Protein AF-Q1PXE7-F1 (afdb_monomer)

Mean predicted aligned error: 3.22 Å

pLDDT: mean 92.63, std 6.7, range [58.38, 97.31]

Radius of gyration: 11.4 Å; Cα contacts (8 Å, |Δi|>4): 83; chains: 1; bounding box: 27×26×25 Å

Solvent-accessible surface area (backbone atoms only — not comparable to full-atom values): 4136 Å² total; per-residue (Å²): 96,70,68,54,60,57,46,42,80,78,50,63,84,77,43,58,71,54,93,90,22,33,41,45,74,44,94,61,64,68,32,33,41,30,24,47,74,56,91,93,41,74,46,76,75,47,79,42,66,63,88,51,61,66,69,58,55,49,55,60,45,59,79,65,59,82,128

Foldseek 3Di:
DVVQVVCCLVCPPVADDDLRFRWDADPPAGWIFTFHDDPNDTGTQDIDHPVDDVVVVSVSVVVSDDD

Secondary structure (DSSP, 8-state):
-HHHHHHHHHHTTTSPEETTEEEEEPSSSSEEEEEEEETTEEEEEEEEETTS-HHHHHHHHHTT---

Structure (mmCIF, N/CA/C/O backbone):
data_AF-Q1PXE7-F1
#
_entry.id   AF-Q1PXE7-F1
#
loop_
_atom_site.group_PDB
_atom_site.id
_atom_site.type_symbol
_atom_site.label_atom_id
_atom_site.label_alt_id
_atom_site.label_comp_id
_atom_site.label_asym_id
_atom_site.label_entity_id
_atom_site.label_seq_id
_atom_site.pdbx_PDB_ins_code
_atom_site.Cartn_x
_atom_site.Cartn_y
_atom_site.Cartn_z
_atom_site.occupancy
_atom_site.B_iso_or_equiv
_atom_site.auth_seq_id
_atom_site.auth_comp_id
_atom_site.auth_asym_id
_atom_site.auth_atom_id
_atom_site.pdbx_PDB_model_num
ATOM 1 N N . MET A 1 1 ? 6.096 7.320 8.573 1.00 73.81 1 MET A N 1
ATOM 2 C CA . MET A 1 1 ? 6.024 5.863 8.352 1.00 73.81 1 MET A CA 1
ATOM 3 C C . MET A 1 1 ? 5.031 5.208 9.300 1.00 73.81 1 MET A C 1
ATOM 5 O O . MET A 1 1 ? 4.010 4.753 8.812 1.00 73.81 1 MET A O 1
ATOM 9 N N . ILE A 1 2 ? 5.242 5.223 10.626 1.00 87.81 2 ILE A N 1
ATOM 10 C CA . ILE A 1 2 ? 4.227 4.719 11.582 1.00 87.81 2 ILE A CA 1
ATOM 11 C C . ILE A 1 2 ? 2.937 5.547 11.497 1.00 87.81 2 ILE A C 1
ATOM 13 O O . ILE A 1 2 ? 1.873 4.991 11.269 1.00 87.81 2 ILE A O 1
ATOM 17 N N . SER A 1 3 ? 3.051 6.878 11.525 1.00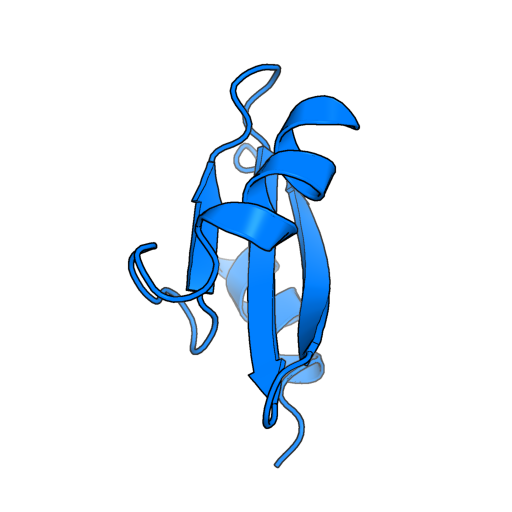 92.25 3 SER A N 1
ATOM 18 C CA . SER A 1 3 ? 1.908 7.790 11.378 1.00 92.25 3 SER A CA 1
ATOM 19 C C . SER A 1 3 ? 1.132 7.607 10.066 1.00 92.25 3 SER A C 1
ATOM 21 O O . SER A 1 3 ? -0.076 7.812 10.024 1.00 92.25 3 SER A O 1
ATOM 23 N N . ASP A 1 4 ? 1.816 7.229 8.979 1.00 91.62 4 ASP A N 1
ATOM 24 C CA . ASP A 1 4 ? 1.159 6.954 7.697 1.00 91.62 4 ASP A CA 1
ATOM 25 C C . ASP A 1 4 ? 0.329 5.666 7.798 1.00 91.62 4 ASP A C 1
ATOM 27 O O . ASP A 1 4 ? -0.823 5.650 7.375 1.00 91.62 4 ASP A O 1
ATOM 31 N N . LEU A 1 5 ? 0.865 4.621 8.439 1.00 92.00 5 LEU A N 1
ATOM 32 C CA . LEU A 1 5 ? 0.138 3.377 8.697 1.00 92.00 5 LEU A CA 1
ATOM 33 C C . LEU A 1 5 ? -1.060 3.590 9.634 1.00 92.00 5 LEU A C 1
ATOM 35 O O . LEU A 1 5 ? -2.137 3.061 9.382 1.00 92.00 5 LEU A O 1
ATOM 39 N N . GLU A 1 6 ? -0.906 4.392 10.686 1.00 93.56 6 GLU A N 1
ATOM 40 C CA . GLU A 1 6 ? -2.015 4.729 11.584 1.00 93.56 6 GLU A CA 1
ATOM 41 C C . GLU A 1 6 ? -3.115 5.509 10.867 1.00 93.56 6 GLU A C 1
ATOM 43 O O . GLU A 1 6 ? -4.294 5.242 11.083 1.00 93.56 6 GLU A O 1
ATOM 48 N N . SER A 1 7 ? -2.747 6.409 9.950 1.00 93.62 7 SER A N 1
ATOM 49 C CA . SER A 1 7 ? -3.722 7.168 9.165 1.00 93.62 7 SER A CA 1
ATOM 50 C C . SER A 1 7 ? -4.585 6.284 8.257 1.00 93.62 7 SER A C 1
AT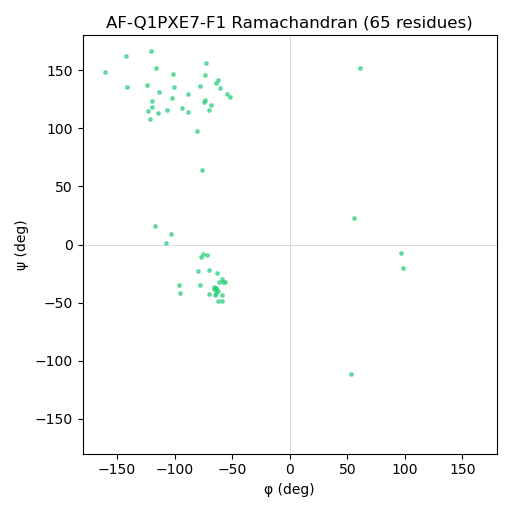OM 52 O O . SER A 1 7 ? -5.724 6.643 7.968 1.00 93.62 7 SER A O 1
ATOM 54 N N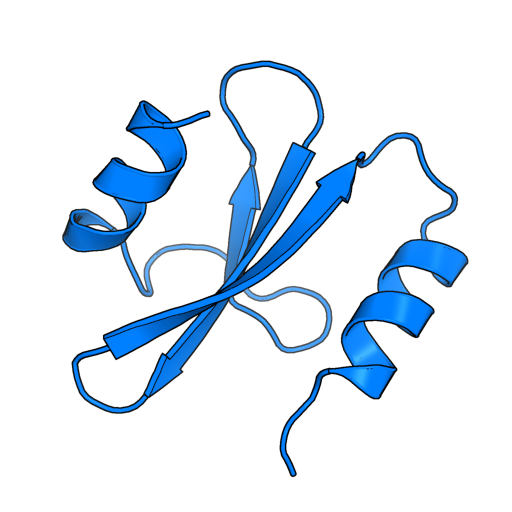 . ILE A 1 8 ? -4.105 5.095 7.866 1.00 94.31 8 ILE A N 1
ATOM 55 C CA . ILE A 1 8 ? -4.911 4.136 7.097 1.00 94.31 8 ILE A CA 1
ATOM 56 C C . ILE A 1 8 ? -6.144 3.703 7.895 1.00 94.31 8 ILE A C 1
ATOM 58 O O . ILE A 1 8 ? -7.196 3.524 7.295 1.00 94.31 8 ILE A O 1
ATOM 62 N N . LYS A 1 9 ? -6.073 3.624 9.232 1.00 92.75 9 LYS A N 1
ATOM 63 C CA . LYS A 1 9 ? -7.244 3.296 10.066 1.00 92.75 9 LYS A CA 1
ATOM 64 C C . LYS A 1 9 ? -8.393 4.296 9.888 1.00 92.75 9 LYS A C 1
ATOM 66 O O . LYS A 1 9 ? -9.545 3.917 10.035 1.00 92.75 9 LYS A O 1
ATOM 71 N N . LEU A 1 10 ? -8.076 5.554 9.574 1.00 93.44 10 LEU A N 1
ATOM 72 C CA . LEU A 1 10 ? -9.051 6.635 9.405 1.00 93.44 10 LEU A CA 1
ATOM 73 C C . LEU A 1 10 ? -9.448 6.850 7.939 1.00 93.44 10 LEU A C 1
ATOM 75 O O . LEU A 1 10 ? -10.587 7.199 7.655 1.00 93.44 10 LEU A O 1
ATOM 79 N N . TYR A 1 11 ? -8.508 6.663 7.008 1.00 93.62 11 TYR A N 1
ATOM 80 C CA . TYR A 1 11 ? -8.660 7.054 5.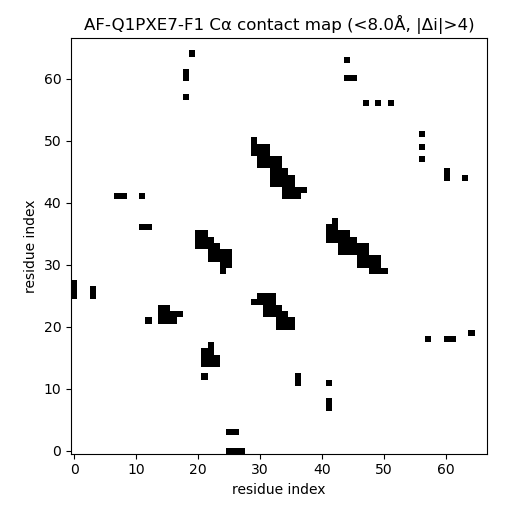600 1.00 93.62 11 TYR A CA 1
ATOM 81 C C . TYR A 1 11 ? -8.618 5.869 4.620 1.00 93.62 11 TYR A C 1
ATOM 83 O O . TYR A 1 11 ? -8.403 6.055 3.412 1.00 93.62 11 TYR A O 1
ATOM 91 N N . ALA A 1 12 ? -8.777 4.637 5.113 1.00 95.12 12 ALA A N 1
ATOM 92 C CA . ALA A 1 12 ? -8.901 3.459 4.264 1.00 95.12 12 ALA A CA 1
ATOM 93 C C . ALA A 1 12 ? -10.042 3.655 3.254 1.00 95.12 12 ALA A C 1
ATOM 95 O O . ALA A 1 12 ? -11.151 4.039 3.606 1.00 95.12 12 ALA A O 1
ATOM 96 N N . GLY A 1 13 ? -9.758 3.412 1.976 1.00 94.31 13 GLY A N 1
ATOM 97 C CA . GLY A 1 13 ? -10.771 3.412 0.912 1.00 94.31 13 GLY A CA 1
ATOM 98 C C . GLY A 1 13 ? -10.848 4.705 0.111 1.00 94.31 13 GLY A C 1
ATOM 99 O O . GLY A 1 13 ? -11.282 4.677 -1.036 1.00 94.31 13 GLY A O 1
ATOM 100 N N . VAL A 1 14 ? -10.338 5.812 0.653 1.00 95.94 14 VAL A N 1
ATOM 101 C CA . VAL A 1 14 ? -10.311 7.117 -0.036 1.00 95.94 14 VAL A CA 1
ATOM 102 C C . VAL A 1 14 ? -9.162 7.207 -1.051 1.00 95.94 14 VAL A C 1
ATOM 104 O O . VAL A 1 14 ? -9.187 7.989 -1.998 1.00 95.94 14 VAL A O 1
ATOM 107 N N . HIS A 1 15 ? -8.126 6.391 -0.873 1.00 95.88 15 HIS A N 1
ATOM 108 C CA . HIS A 1 15 ? -6.921 6.438 -1.693 1.00 95.88 15 HIS A CA 1
ATOM 109 C C . HIS A 1 15 ? -7.146 5.862 -3.104 1.00 95.88 15 HIS A C 1
ATOM 111 O O . HIS A 1 15 ? -7.857 4.884 -3.292 1.00 95.88 15 HIS A O 1
ATOM 117 N N . SER A 1 16 ? -6.486 6.407 -4.130 1.00 96.50 16 SER A N 1
ATOM 118 C CA . SER A 1 16 ? -6.607 5.865 -5.495 1.00 96.50 16 SER A CA 1
ATOM 119 C C . SER A 1 16 ? -6.087 4.423 -5.586 1.00 96.50 16 SER A C 1
ATOM 121 O O . SER A 1 16 ? -5.039 4.105 -5.007 1.00 96.50 16 SER A O 1
ATOM 123 N N . LYS A 1 17 ? -6.754 3.566 -6.366 1.00 95.88 17 LYS A N 1
ATOM 124 C CA . LYS A 1 17 ? -6.244 2.220 -6.653 1.00 95.88 17 LYS A CA 1
ATOM 125 C C . LYS A 1 17 ? -5.135 2.256 -7.708 1.00 95.88 17 LYS A C 1
ATOM 127 O O . LYS A 1 17 ? -5.255 2.917 -8.736 1.00 95.88 17 LYS A O 1
ATOM 132 N N . ARG A 1 18 ? -4.058 1.496 -7.489 1.00 95.06 18 ARG A N 1
ATOM 133 C CA . ARG A 1 18 ? -2.994 1.242 -8.469 1.00 95.06 18 ARG A CA 1
ATOM 134 C C . ARG A 1 18 ? -2.524 -0.203 -8.386 1.00 95.06 18 ARG A C 1
ATOM 136 O O . ARG A 1 18 ? -2.320 -0.736 -7.303 1.00 95.06 18 ARG A O 1
ATOM 143 N N . PHE A 1 19 ? -2.349 -0.834 -9.547 1.00 94.12 19 PHE A N 1
ATOM 144 C CA . PHE A 1 19 ? -1.983 -2.254 -9.659 1.00 94.12 19 PHE A CA 1
ATOM 145 C C . PHE A 1 19 ? -2.949 -3.217 -8.936 1.00 94.12 19 PHE A C 1
ATOM 147 O O . PHE A 1 19 ? -2.577 -4.344 -8.631 1.00 94.12 19 PHE A O 1
ATOM 154 N N . GLY A 1 20 ? -4.199 -2.797 -8.710 1.00 93.94 20 GLY A N 1
ATOM 155 C CA . GLY A 1 20 ? -5.236 -3.577 -8.021 1.00 93.94 20 GLY A CA 1
ATOM 156 C C . GLY A 1 20 ? -5.400 -3.276 -6.528 1.00 93.94 20 GLY A C 1
ATOM 157 O O . GLY A 1 20 ? -6.375 -3.727 -5.948 1.00 93.94 20 GLY A O 1
ATOM 158 N N . PHE A 1 21 ? -4.521 -2.471 -5.928 1.00 96.75 21 PHE A N 1
ATOM 159 C CA . PHE A 1 21 ? -4.548 -2.154 -4.495 1.00 96.75 21 PHE A CA 1
ATOM 160 C C . PHE A 1 21 ? -4.801 -0.669 -4.264 1.00 96.75 21 PHE A C 1
ATOM 162 O O . PHE A 1 21 ? -4.401 0.152 -5.091 1.00 96.75 21 PHE A O 1
ATOM 169 N N . TYR A 1 22 ? -5.400 -0.301 -3.134 1.00 97.31 22 TYR A N 1
ATOM 170 C CA . TYR A 1 22 ? -5.388 1.084 -2.666 1.00 97.31 22 TYR A CA 1
ATOM 171 C C . TYR A 1 22 ? -3.940 1.519 -2.428 1.00 97.31 22 TYR A C 1
ATOM 173 O O . TYR A 1 22 ? -3.151 0.764 -1.859 1.00 97.31 22 TYR A O 1
ATOM 181 N N . ARG A 1 23 ? -3.572 2.721 -2.887 1.00 96.38 23 ARG A N 1
ATOM 182 C CA . ARG A 1 23 ? -2.202 3.234 -2.778 1.00 96.38 23 ARG A CA 1
ATOM 183 C C . ARG A 1 23 ? -2.165 4.564 -2.041 1.00 96.38 23 ARG A C 1
ATOM 185 O O . ARG A 1 23 ? -2.605 5.580 -2.578 1.00 96.38 23 ARG A O 1
ATOM 192 N N . MET A 1 24 ? -1.532 4.565 -0.876 1.00 95.94 24 MET A N 1
ATOM 193 C CA . MET A 1 24 ? -1.170 5.775 -0.142 1.00 95.94 24 MET A CA 1
ATOM 194 C C . MET A 1 24 ? 0.310 6.100 -0.363 1.00 95.94 24 MET A C 1
ATOM 196 O O . MET A 1 24 ? 1.158 5.211 -0.303 1.00 95.94 24 MET A O 1
ATOM 200 N N . LEU A 1 25 ? 0.634 7.369 -0.615 1.00 94.12 25 LEU A N 1
ATOM 201 C CA . LEU A 1 25 ? 2.019 7.840 -0.647 1.00 94.12 25 LEU A CA 1
ATOM 202 C C . LEU A 1 25 ? 2.442 8.260 0.762 1.00 94.12 25 LEU A C 1
ATOM 204 O O . LEU A 1 25 ? 1.732 9.018 1.420 1.00 94.12 25 LEU A O 1
ATOM 208 N N . SER A 1 26 ? 3.588 7.759 1.217 1.00 91.81 26 SER A N 1
ATOM 209 C CA . SER A 1 26 ? 4.170 8.147 2.5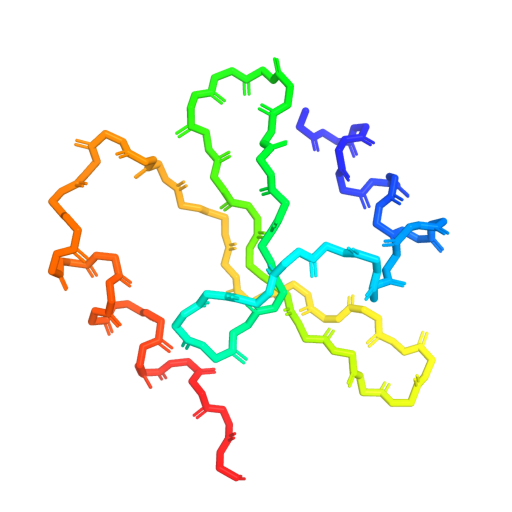02 1.00 91.81 26 SER A CA 1
ATOM 210 C C . SER A 1 26 ? 4.544 9.627 2.484 1.00 91.81 26 SER A C 1
ATOM 212 O O . SER A 1 26 ? 5.129 10.110 1.513 1.00 91.81 26 SER A O 1
ATOM 214 N N . LYS A 1 27 ? 4.277 10.340 3.586 1.00 86.19 27 LYS A N 1
ATOM 215 C CA . LYS A 1 27 ? 4.718 11.736 3.750 1.00 86.19 27 LYS A CA 1
ATOM 216 C C . LYS A 1 27 ? 6.235 11.863 3.926 1.00 86.19 27 LYS A C 1
ATOM 218 O O . LYS A 1 27 ? 6.790 12.935 3.710 1.00 86.19 27 LYS A O 1
ATOM 223 N N . ARG A 1 28 ? 6.912 10.789 4.353 1.00 82.88 28 ARG A N 1
ATOM 224 C CA . ARG A 1 28 ? 8.371 10.745 4.557 1.00 82.88 28 ARG A CA 1
ATOM 225 C C . ARG A 1 28 ? 8.989 9.676 3.666 1.00 82.88 28 ARG A C 1
ATOM 227 O O . ARG A 1 28 ? 8.623 8.507 3.796 1.00 82.88 28 ARG A O 1
ATOM 234 N N . PHE A 1 29 ? 9.953 10.084 2.837 1.00 77.50 29 PHE A N 1
ATOM 235 C CA . PHE A 1 29 ? 10.608 9.274 1.799 1.00 77.50 29 PHE A CA 1
ATOM 236 C C . PHE A 1 29 ? 9.636 8.747 0.724 1.00 77.50 29 PHE A C 1
ATOM 238 O O . PHE A 1 29 ? 8.453 8.562 1.003 1.00 77.50 29 PHE A O 1
ATOM 245 N N . PRO A 1 30 ? 10.094 8.509 -0.520 1.00 90.94 30 PRO A N 1
ATOM 246 C CA . PRO A 1 30 ? 9.212 8.141 -1.627 1.00 90.94 30 PRO A CA 1
ATOM 247 C C . PRO A 1 30 ? 8.769 6.672 -1.523 1.00 90.94 30 PRO A C 1
ATOM 249 O O . PRO A 1 30 ? 9.104 5.855 -2.370 1.00 90.94 30 PRO A O 1
ATOM 252 N N . PHE A 1 31 ? 8.026 6.313 -0.478 1.00 94.69 31 PHE A N 1
ATOM 253 C CA . PHE A 1 31 ? 7.403 5.002 -0.318 1.00 94.69 31 PHE A CA 1
ATOM 254 C C . PHE A 1 31 ? 5.918 5.068 -0.657 1.00 94.69 31 PHE A C 1
ATOM 256 O O . PHE A 1 31 ? 5.240 6.056 -0.379 1.00 94.69 31 PHE A O 1
ATOM 263 N N . ALA A 1 32 ? 5.404 3.976 -1.212 1.00 95.88 32 ALA A N 1
ATOM 264 C CA . ALA A 1 32 ? 3.978 3.749 -1.368 1.00 95.88 32 ALA A CA 1
ATOM 265 C C . ALA A 1 32 ? 3.540 2.573 -0.496 1.00 95.88 32 ALA A C 1
ATOM 267 O O . ALA A 1 32 ? 4.147 1.500 -0.544 1.00 95.88 32 ALA A O 1
ATOM 268 N N . ILE A 1 33 ? 2.469 2.781 0.264 1.00 96.06 33 ILE A N 1
ATOM 269 C CA . ILE A 1 33 ? 1.775 1.744 1.018 1.00 96.06 33 ILE A CA 1
ATOM 270 C C . ILE A 1 33 ? 0.638 1.233 0.138 1.00 96.06 33 ILE A C 1
ATOM 272 O O . ILE A 1 33 ? -0.259 1.992 -0.237 1.00 96.06 33 ILE A O 1
ATOM 276 N N . TYR A 1 34 ? 0.704 -0.047 -0.207 1.00 96.56 34 TYR A N 1
ATOM 277 C CA . TYR A 1 34 ? -0.327 -0.760 -0.944 1.00 96.56 34 TYR A CA 1
ATOM 278 C C . TYR A 1 34 ? -1.127 -1.611 0.031 1.00 96.56 34 TYR A C 1
ATOM 280 O O . TYR A 1 34 ? -0.552 -2.414 0.770 1.00 96.56 34 TYR A O 1
ATOM 288 N N . TYR A 1 35 ? -2.442 -1.434 0.030 1.00 96.50 35 TYR A N 1
ATOM 289 C CA . TYR A 1 35 ? -3.354 -2.160 0.902 1.00 96.50 35 TYR A CA 1
ATOM 290 C C . TYR A 1 35 ? -4.652 -2.512 0.175 1.00 96.50 35 TYR A C 1
ATOM 292 O O . TYR A 1 35 ? -4.987 -1.946 -0.869 1.00 96.50 35 TYR A O 1
ATOM 300 N N . GLU A 1 36 ? -5.383 -3.457 0.736 1.00 96.12 36 GLU A N 1
ATOM 301 C CA . GLU A 1 36 ? -6.747 -3.793 0.347 1.00 96.12 36 GLU A CA 1
ATOM 302 C C . GLU A 1 36 ? -7.685 -3.610 1.537 1.00 96.12 36 GLU A C 1
ATOM 304 O O . GLU A 1 36 ? -7.238 -3.436 2.672 1.00 96.12 36 GLU A O 1
ATOM 309 N N . ILE A 1 37 ? -8.983 -3.612 1.260 1.00 95.19 37 ILE A N 1
ATOM 310 C CA . ILE A 1 37 ? -10.014 -3.532 2.289 1.00 95.19 37 ILE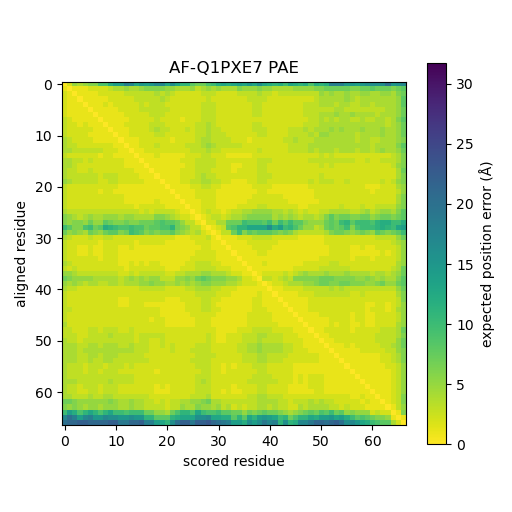 A CA 1
ATOM 311 C C . ILE A 1 37 ? -10.836 -4.798 2.165 1.00 95.19 37 ILE A C 1
ATOM 313 O O . ILE A 1 37 ? -11.425 -5.052 1.116 1.00 95.19 37 ILE A O 1
ATOM 317 N N . ASP A 1 38 ? -10.826 -5.579 3.233 1.00 92.31 38 ASP A N 1
ATOM 318 C CA . ASP A 1 38 ? -11.591 -6.806 3.379 1.00 92.31 38 ASP A CA 1
ATOM 319 C C . ASP A 1 38 ? -12.489 -6.642 4.604 1.00 92.31 38 ASP A C 1
ATOM 321 O O . ASP A 1 38 ? -12.008 -6.572 5.738 1.00 92.31 38 ASP A O 1
ATOM 325 N N . LYS A 1 39 ? -13.796 -6.493 4.359 1.00 90.38 39 LYS A N 1
ATOM 326 C CA . LYS A 1 39 ? -14.789 -6.075 5.359 1.00 90.38 39 LYS A CA 1
ATOM 327 C C . LYS A 1 39 ? -14.354 -4.769 6.042 1.00 90.38 39 LYS A C 1
ATOM 329 O O . LYS A 1 39 ? -14.302 -3.731 5.391 1.00 90.38 39 LYS A O 1
ATOM 334 N N . GLU A 1 40 ? -14.009 -4.826 7.324 1.00 90.94 40 GLU A N 1
ATOM 335 C CA . GLU A 1 40 ? -13.578 -3.679 8.135 1.00 90.94 40 GLU A CA 1
ATOM 336 C C . GLU A 1 40 ? -12.056 -3.647 8.355 1.00 90.94 40 GLU A C 1
ATOM 338 O O . GLU A 1 40 ? -11.542 -2.861 9.149 1.00 90.94 40 GLU A O 1
ATOM 343 N N . ILE A 1 41 ? -11.307 -4.504 7.655 1.00 94.06 41 ILE A N 1
ATOM 344 C CA . ILE A 1 41 ? -9.862 -4.641 7.822 1.00 94.06 41 ILE A CA 1
ATOM 345 C C . ILE A 1 41 ? -9.149 -4.024 6.622 1.00 94.06 41 ILE A C 1
ATOM 347 O O . ILE A 1 41 ? -9.216 -4.528 5.500 1.00 94.06 41 ILE A O 1
ATOM 351 N N . ALA A 1 42 ? -8.383 -2.963 6.875 1.00 95.50 42 ALA A N 1
ATOM 352 C CA . ALA A 1 42 ? -7.397 -2.463 5.927 1.00 95.50 42 ALA A CA 1
ATOM 353 C C . ALA A 1 42 ? -6.117 -3.313 6.017 1.00 95.50 42 ALA A C 1
ATOM 355 O O . ALA A 1 42 ? -5.273 -3.112 6.894 1.00 95.50 42 ALA A O 1
ATOM 356 N N . ARG A 1 43 ? -5.969 -4.288 5.116 1.00 95.12 43 ARG A N 1
ATOM 357 C CA . ARG A 1 43 ? -4.829 -5.213 5.090 1.00 95.12 43 ARG A CA 1
ATOM 358 C C . ARG A 1 43 ? -3.695 -4.623 4.260 1.00 95.12 43 ARG A C 1
ATOM 360 O O . ARG A 1 43 ? -3.812 -4.474 3.045 1.00 95.1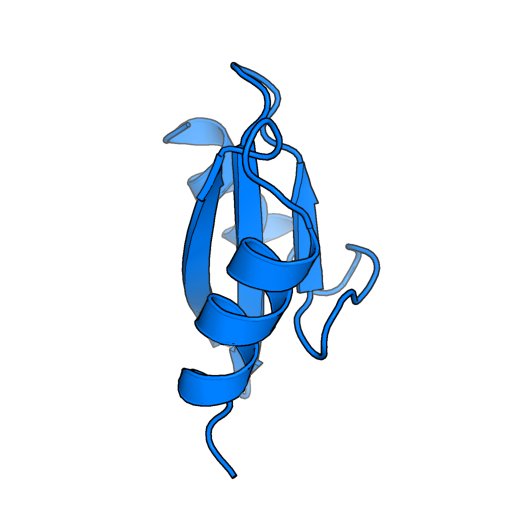2 43 ARG A O 1
ATOM 367 N N . VAL A 1 44 ? -2.574 -4.306 4.906 1.00 95.56 44 VAL A N 1
ATOM 368 C CA . VAL A 1 44 ? -1.372 -3.839 4.201 1.00 95.56 44 VAL A CA 1
ATOM 369 C C . VAL A 1 44 ? -0.694 -5.005 3.494 1.00 95.56 44 VAL A C 1
ATOM 371 O O . VAL A 1 44 ? -0.297 -5.982 4.118 1.00 95.56 44 VAL A O 1
ATOM 374 N N . ILE A 1 45 ? -0.532 -4.866 2.183 1.00 96.38 45 ILE A N 1
ATOM 375 C CA . ILE A 1 45 ? 0.023 -5.891 1.299 1.00 96.38 45 ILE A CA 1
ATOM 376 C C . ILE A 1 45 ? 1.520 -5.674 1.074 1.00 96.38 45 ILE A C 1
ATOM 378 O O . ILE A 1 45 ? 2.305 -6.625 1.052 1.00 96.38 45 ILE A O 1
ATOM 382 N N . ALA A 1 46 ? 1.935 -4.419 0.884 1.00 95.94 46 ALA A N 1
ATOM 383 C CA . ALA A 1 46 ? 3.341 -4.068 0.722 1.00 95.94 46 ALA A CA 1
ATOM 384 C C . ALA A 1 46 ? 3.608 -2.585 1.002 1.00 95.94 46 ALA A C 1
ATOM 386 O O . ALA A 1 46 ? 2.797 -1.722 0.671 1.00 95.94 46 ALA A O 1
ATOM 387 N N . ILE A 1 47 ? 4.802 -2.284 1.514 1.00 95.38 47 ILE A N 1
ATOM 388 C CA . ILE A 1 47 ? 5.365 -0.930 1.561 1.00 95.38 47 ILE A CA 1
ATOM 389 C C . ILE A 1 47 ? 6.597 -0.935 0.658 1.00 95.38 47 ILE A C 1
ATOM 391 O O . ILE A 1 47 ? 7.562 -1.646 0.931 1.00 95.38 47 ILE A O 1
ATOM 395 N N . LEU A 1 48 ? 6.544 -0.205 -0.458 1.00 96.00 48 LEU A N 1
ATOM 396 C CA . LEU A 1 48 ? 7.552 -0.290 -1.520 1.00 96.00 48 LEU A CA 1
ATOM 397 C C . LEU A 1 48 ? 8.175 1.073 -1.814 1.00 96.00 48 LEU A C 1
ATOM 399 O O . LEU A 1 48 ? 7.465 2.072 -1.917 1.00 96.00 48 LEU A O 1
ATOM 403 N N . ASP A 1 49 ? 9.497 1.093 -1.993 1.00 94.88 49 ASP A N 1
ATOM 404 C CA . ASP A 1 49 ? 10.239 2.273 -2.445 1.00 94.88 49 ASP A CA 1
ATOM 405 C C . ASP A 1 49 ? 9.883 2.579 -3.907 1.00 94.88 49 ASP A C 1
ATOM 407 O O . ASP A 1 49 ? 10.087 1.755 -4.804 1.00 94.88 49 ASP A O 1
ATOM 411 N N . MET A 1 50 ? 9.346 3.771 -4.150 1.00 93.31 50 MET A N 1
ATOM 412 C CA . MET A 1 50 ? 8.905 4.233 -5.462 1.00 93.31 50 MET A CA 1
ATOM 413 C C . MET A 1 50 ? 10.046 4.625 -6.398 1.00 93.31 50 MET A C 1
ATOM 415 O O . MET A 1 50 ? 9.791 4.850 -7.578 1.00 93.31 50 MET A O 1
ATOM 419 N N . ARG A 1 51 ? 11.293 4.676 -5.919 1.00 94.00 51 ARG A N 1
ATOM 420 C CA . ARG A 1 51 ? 12.478 4.875 -6.772 1.0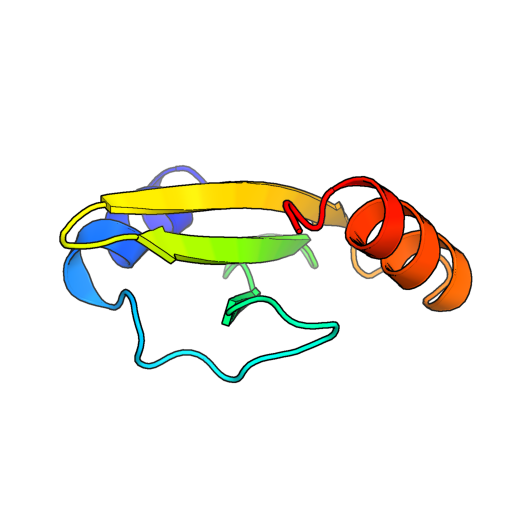0 94.00 51 ARG A CA 1
ATOM 421 C C . ARG A 1 51 ? 12.876 3.609 -7.531 1.00 94.00 51 ARG A C 1
ATOM 423 O O . ARG A 1 51 ? 13.725 3.657 -8.414 1.00 94.00 51 ARG A O 1
ATOM 430 N N . ARG A 1 52 ? 12.292 2.455 -7.189 1.00 94.56 52 ARG A N 1
ATOM 431 C CA . ARG A 1 52 ? 12.505 1.196 -7.915 1.00 94.56 52 ARG A CA 1
ATOM 432 C C . ARG A 1 52 ? 11.800 1.223 -9.272 1.00 94.56 52 ARG A C 1
ATOM 434 O O . ARG A 1 52 ? 10.796 1.904 -9.456 1.00 94.56 52 ARG A O 1
ATOM 441 N N . ASN A 1 53 ? 12.299 0.410 -10.204 1.00 95.75 53 ASN A N 1
ATOM 442 C CA . ASN A 1 53 ? 11.699 0.250 -11.527 1.00 95.75 53 ASN A CA 1
ATOM 443 C C . ASN A 1 53 ? 10.187 -0.080 -11.405 1.00 95.75 53 ASN A C 1
ATOM 445 O O . ASN A 1 53 ? 9.831 -1.048 -10.722 1.00 95.75 53 ASN A O 1
ATOM 449 N N . PRO A 1 54 ? 9.287 0.665 -12.077 1.00 93.88 54 PRO A N 1
ATOM 450 C CA . PRO A 1 54 ? 7.845 0.425 -12.008 1.00 93.88 54 PRO A CA 1
ATOM 451 C C . PRO A 1 54 ? 7.414 -0.996 -12.399 1.00 93.88 54 PRO A C 1
ATOM 453 O O . PRO A 1 54 ? 6.450 -1.520 -11.838 1.00 93.88 54 PRO A O 1
ATOM 456 N N . ALA A 1 55 ? 8.123 -1.647 -13.328 1.00 96.38 55 ALA A N 1
ATOM 457 C CA . ALA A 1 55 ? 7.856 -3.031 -13.708 1.00 96.38 55 ALA A CA 1
ATOM 458 C C . ALA A 1 55 ? 8.140 -4.003 -12.554 1.00 96.38 55 ALA A C 1
ATOM 460 O O . ALA A 1 55 ? 7.354 -4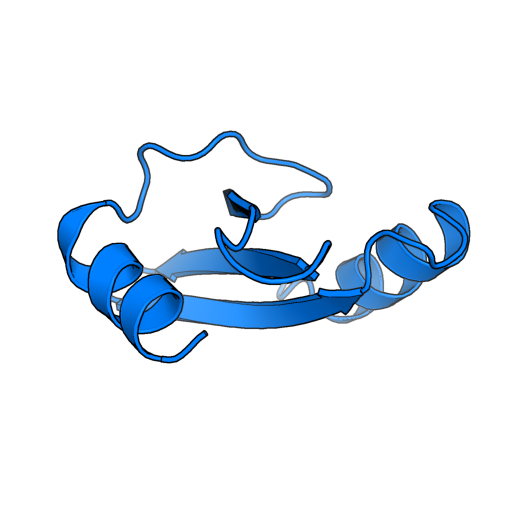.921 -12.321 1.00 96.38 55 ALA A O 1
ATOM 461 N N . TRP A 1 56 ? 9.199 -3.752 -11.778 1.00 96.56 56 TRP A N 1
ATOM 462 C CA . TRP A 1 56 ? 9.513 -4.527 -10.578 1.00 96.56 56 TRP A CA 1
ATOM 463 C C . TRP A 1 56 ? 8.432 -4.357 -9.506 1.00 96.56 56 TRP A C 1
ATOM 465 O O . TRP A 1 56 ? 7.975 -5.345 -8.934 1.00 96.56 56 TRP A O 1
ATOM 475 N N . ILE A 1 57 ? 7.963 -3.122 -9.281 1.00 96.06 57 ILE A N 1
ATOM 476 C CA . ILE A 1 57 ? 6.873 -2.832 -8.332 1.00 96.06 57 ILE A CA 1
ATOM 477 C C . ILE A 1 57 ? 5.607 -3.596 -8.732 1.00 96.06 57 ILE A C 1
ATOM 479 O O . ILE A 1 57 ? 5.014 -4.288 -7.906 1.00 96.06 57 ILE A O 1
ATOM 483 N N . ARG A 1 58 ? 5.222 -3.523 -10.011 1.00 95.50 58 ARG A N 1
ATOM 484 C CA . ARG A 1 58 ? 4.066 -4.251 -10.546 1.00 95.50 58 ARG A CA 1
ATOM 485 C C . ARG A 1 58 ? 4.209 -5.763 -10.363 1.00 95.50 58 ARG A C 1
ATOM 487 O O . ARG A 1 58 ? 3.251 -6.384 -9.922 1.00 95.50 58 ARG A O 1
ATOM 494 N N . GLY A 1 59 ? 5.387 -6.331 -10.634 1.00 96.38 59 GLY A N 1
ATOM 495 C CA . GLY A 1 59 ? 5.658 -7.757 -10.429 1.00 96.38 59 GLY A CA 1
ATOM 496 C C . GLY A 1 59 ? 5.591 -8.179 -8.957 1.00 96.38 59 GLY A C 1
ATOM 497 O O . GLY A 1 59 ? 5.057 -9.234 -8.628 1.00 96.38 59 GLY A O 1
ATOM 498 N N . LYS A 1 60 ? 6.068 -7.337 -8.031 1.00 96.44 60 LYS A N 1
ATOM 499 C CA . LYS A 1 60 ? 5.920 -7.601 -6.590 1.00 96.44 60 LYS A CA 1
ATOM 500 C C . LYS A 1 60 ? 4.462 -7.559 -6.145 1.00 96.44 60 LYS A C 1
ATOM 502 O O . LYS A 1 60 ? 4.081 -8.340 -5.279 1.00 96.44 60 LYS A O 1
ATOM 507 N N . LEU A 1 61 ? 3.653 -6.675 -6.710 1.00 96.38 61 LEU A N 1
ATOM 508 C CA . LEU A 1 61 ? 2.240 -6.576 -6.356 1.00 96.38 61 LEU A CA 1
ATOM 509 C C . LEU A 1 61 ? 1.400 -7.678 -7.009 1.00 96.38 61 LEU A C 1
ATOM 511 O O . LEU A 1 61 ? 0.489 -8.186 -6.367 1.00 96.38 61 LEU A O 1
ATOM 515 N N . SER A 1 62 ? 1.718 -8.104 -8.234 1.00 94.81 62 SER A N 1
ATOM 516 C CA . SER A 1 62 ? 0.964 -9.161 -8.918 1.00 94.81 62 SER A CA 1
ATOM 517 C C . SER A 1 62 ? 1.021 -10.494 -8.178 1.00 94.81 62 SER A C 1
ATOM 519 O O . SER A 1 62 ? -0.008 -11.141 -8.049 1.00 94.81 62 SER A O 1
ATOM 521 N N . VAL A 1 63 ? 2.179 -10.866 -7.620 1.00 94.00 63 VAL A N 1
ATOM 522 C CA . VAL A 1 63 ? 2.326 -12.110 -6.835 1.00 94.00 63 VAL A CA 1
ATOM 523 C C . VAL A 1 63 ? 1.645 -12.060 -5.462 1.00 94.00 63 VAL A C 1
ATOM 525 O O . VAL A 1 63 ? 1.603 -13.066 -4.769 1.00 94.00 63 VAL A O 1
ATOM 528 N N . ARG A 1 64 ? 1.164 -10.884 -5.036 1.00 92.31 64 ARG A N 1
ATOM 529 C CA . ARG A 1 64 ? 0.497 -10.667 -3.742 1.00 92.31 64 ARG A CA 1
ATOM 530 C C . ARG A 1 64 ? -1.009 -10.454 -3.880 1.00 92.31 64 ARG A C 1
ATOM 532 O O . ARG A 1 64 ? -1.671 -10.201 -2.880 1.00 92.31 64 ARG A O 1
ATOM 539 N N . LYS A 1 65 ? -1.545 -10.505 -5.102 1.00 84.38 65 LYS A N 1
ATOM 540 C CA . LYS A 1 65 ? -2.992 -10.514 -5.303 1.00 84.38 65 LYS A CA 1
ATOM 541 C C . LYS A 1 65 ? -3.519 -11.857 -4.827 1.00 84.38 65 LYS A C 1
ATOM 543 O O . LYS A 1 65 ? -3.168 -12.885 -5.398 1.00 84.38 65 LYS A O 1
ATOM 548 N N . ILE A 1 66 ? -4.338 -11.829 -3.788 1.00 68.06 66 ILE A N 1
ATOM 549 C CA . ILE A 1 66 ? -5.158 -12.977 -3.421 1.00 68.06 66 ILE A CA 1
ATOM 550 C C . ILE A 1 66 ? -6.274 -13.029 -4.476 1.00 68.06 66 ILE A C 1
ATOM 552 O O . ILE A 1 66 ? -6.885 -11.999 -4.765 1.00 68.06 66 ILE A O 1
ATOM 556 N N . THR A 1 67 ? -6.406 -14.173 -5.151 1.00 58.38 67 THR A N 1
ATOM 557 C CA . THR A 1 67 ? -7.497 -14.431 -6.110 1.00 58.38 67 THR A CA 1
ATOM 558 C C . THR A 1 67 ? -8.780 -14.708 -5.351 1.00 58.38 67 THR A C 1
ATOM 560 O O . THR A 1 67 ? -8.679 -15.396 -4.311 1.00 58.38 67 THR A O 1
#

Organism: Kuenenia stuttgartiensis (NCBI:txid174633)

Nearest PDB structures (foldseek):
  3ii6-assembly2_C  TM=5.949E-01  e=7.111E-01  Homo sapiens
  7lt3-assembly1_P  TM=5.569E-01  e=9.850E-01  Homo sapiens
  5wlz-assembly1_A  TM=5.772E-01  e=1.278E+00  Homo sapiens
  3rwr-assembly1_F  TM=4.315E-01  e=1.659E+00  Homo sapiens
  1e2t-assembly1_A  TM=4.219E-01  e=3.871E+00  Salmonella enterica subsp. enterica serovar Typhimurium

Sequence (67 aa):
MISDLESIKLYAGVHSKRFGFYRMLSKRFPFAIYYEIDKEIARVIAILDMRRNPAWIRGKLSVRKIT